Protein AF-A0A7G6WX70-F1 (afdb_monomer_lite)

Sequence (110 aa):
MDLVRRGAGWLLGVSLLALTAWTTVVSFLMPNWFDTSEDCAQTFERADSSGVQVATHWFPPTATCDFGGGDVRHFISPTATVLLTVAMVLIAAARRGRSVLHRPPFLRAR

Secondary structure (DSSP, 8-state):
-HHHHHHHHHHHHHHHHHHHHHHHHHHHHSPPSSSHHHHHHHHTT-S--TT-EEEEEETTEEEEEE-STT-EEESS-HHHHHHHHHHHHHHHHHHHTTTTTT--S-----

Organism: NCBI:txid1544730

pLDDT: mean 82.27, std 14.37, range [45.97, 95.75]

Foldseek 3Di:
DVVVVVVVVVLVVVLVVLVVVLVVVLCVLQADPVCRLVSVCVVVVHPDSPPWDWDADVVLGWIWIDPDPPDIDTSRDPVNSVVSNVSVVVSVVVVVPVVVVPDDPPDDDD

Structure (mmCIF, N/CA/C/O backbone):
data_AF-A0A7G6WX70-F1
#
_entry.id   AF-A0A7G6WX70-F1
#
loop_
_atom_site.group_PDB
_atom_site.id
_atom_site.type_symbol
_atom_site.label_atom_id
_atom_site.label_alt_id
_atom_site.label_comp_id
_atom_site.label_asym_id
_atom_site.label_entity_id
_atom_site.label_seq_id
_atom_site.pdbx_PDB_ins_code
_atom_site.Cartn_x
_atom_site.Cartn_y
_atom_site.Cartn_z
_atom_site.occupancy
_atom_site.B_iso_or_equiv
_atom_site.auth_seq_id
_atom_site.auth_comp_id
_atom_site.auth_asym_id
_atom_site.auth_atom_id
_atom_site.pdbx_PDB_model_num
ATOM 1 N N . MET A 1 1 ? -26.278 8.011 31.533 1.00 56.09 1 MET A N 1
ATOM 2 C CA . MET A 1 1 ? -26.088 7.878 30.065 1.00 56.09 1 MET A CA 1
ATOM 3 C C . MET A 1 1 ? -24.701 8.361 29.612 1.00 56.09 1 MET A C 1
ATOM 5 O O . MET A 1 1 ? -24.229 7.942 28.561 1.00 56.09 1 MET A O 1
ATOM 9 N N . ASP A 1 2 ? -23.999 9.157 30.425 1.00 59.22 2 ASP A N 1
ATOM 10 C CA . ASP A 1 2 ? -22.726 9.806 30.063 1.00 59.22 2 ASP A CA 1
ATOM 11 C C . ASP A 1 2 ?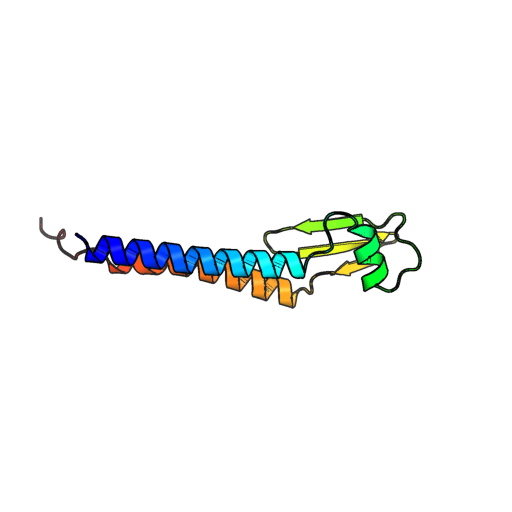 -21.518 8.871 29.946 1.00 59.22 2 ASP A C 1
ATOM 13 O O . ASP A 1 2 ? -20.632 9.112 29.130 1.00 59.22 2 ASP A O 1
ATOM 17 N N . LEU A 1 3 ? -21.491 7.773 30.706 1.00 58.94 3 LEU A N 1
ATOM 18 C CA . LEU A 1 3 ? -20.404 6.785 30.650 1.00 58.94 3 LEU A CA 1
ATOM 19 C C . LEU A 1 3 ? -20.386 6.016 29.319 1.00 58.94 3 LEU A C 1
ATOM 21 O O . LEU A 1 3 ? -19.326 5.827 28.729 1.00 58.94 3 LEU A O 1
ATOM 25 N N . VAL A 1 4 ? -21.563 5.650 28.798 1.00 60.41 4 VAL A N 1
ATOM 26 C CA . VAL A 1 4 ? -21.705 4.981 27.490 1.00 60.41 4 VAL A CA 1
ATOM 27 C C . VAL A 1 4 ? -21.328 5.939 26.355 1.00 60.41 4 VAL A C 1
ATOM 29 O O . VAL A 1 4 ? -20.639 5.552 25.414 1.00 60.41 4 VAL A O 1
ATOM 32 N N . ARG A 1 5 ? -21.709 7.217 26.477 1.00 62.34 5 ARG A N 1
ATOM 33 C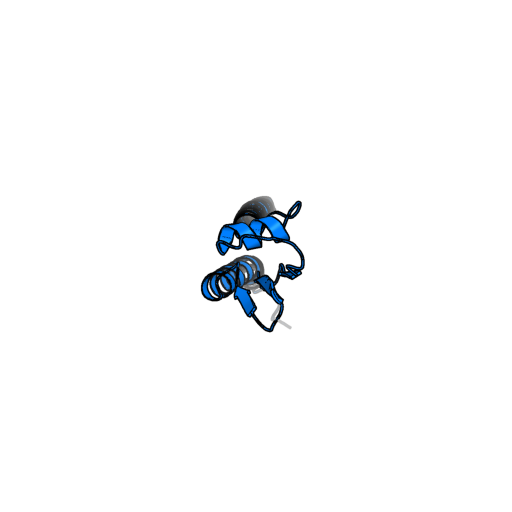 CA . ARG A 1 5 ? -21.412 8.270 25.494 1.00 62.34 5 ARG A CA 1
ATOM 34 C C . ARG A 1 5 ? -19.918 8.628 25.455 1.00 62.34 5 ARG A C 1
ATOM 36 O O . ARG A 1 5 ? -19.357 8.763 24.370 1.00 62.34 5 ARG A O 1
ATOM 43 N N . ARG A 1 6 ? -19.253 8.697 26.618 1.00 63.38 6 ARG A N 1
ATOM 44 C CA . ARG A 1 6 ? -17.788 8.856 26.724 1.00 63.38 6 ARG A CA 1
ATOM 45 C C . ARG A 1 6 ? -17.033 7.649 26.166 1.00 63.38 6 ARG A C 1
ATOM 47 O O . ARG A 1 6 ? -16.075 7.835 25.421 1.00 63.38 6 ARG A O 1
ATOM 54 N N . GLY A 1 7 ? -17.484 6.430 26.473 1.00 63.50 7 GLY A N 1
ATOM 55 C CA . GLY A 1 7 ? -16.881 5.201 25.948 1.00 63.50 7 GLY A CA 1
ATOM 56 C C . GLY A 1 7 ? -16.985 5.092 24.423 1.00 63.50 7 GLY A C 1
ATOM 57 O O . GLY A 1 7 ? -16.007 4.747 23.763 1.00 63.50 7 GLY A O 1
ATOM 58 N N . ALA A 1 8 ? -18.139 5.453 23.854 1.00 70.19 8 ALA A N 1
ATOM 59 C CA . ALA A 1 8 ? -18.342 5.481 22.406 1.00 70.19 8 ALA A CA 1
ATOM 60 C C . ALA A 1 8 ? -17.455 6.529 21.710 1.00 70.19 8 ALA A C 1
ATOM 62 O O . ALA A 1 8 ? -16.827 6.217 20.701 1.00 70.19 8 ALA A O 1
ATOM 63 N N . GLY A 1 9 ? -17.343 7.739 22.272 1.00 76.44 9 GLY A N 1
ATOM 64 C CA . GLY A 1 9 ? -16.468 8.787 21.731 1.00 76.44 9 GLY A CA 1
ATOM 65 C C . GLY A 1 9 ? -14.990 8.386 21.724 1.00 76.44 9 GLY A C 1
ATOM 66 O O . GLY A 1 9 ? -14.299 8.587 20.727 1.00 76.44 9 GLY A O 1
ATOM 67 N N . TRP A 1 10 ? -14.523 7.737 22.793 1.00 81.12 10 TRP A N 1
ATOM 68 C CA . TRP A 1 10 ? -13.147 7.243 22.878 1.00 81.12 10 TRP A CA 1
ATOM 69 C C . TRP A 1 10 ? -12.848 6.144 21.849 1.00 81.12 10 TRP A C 1
ATOM 71 O O . TRP A 1 10 ? -11.828 6.191 21.164 1.00 81.12 10 TRP A O 1
ATOM 81 N N . LEU A 1 11 ? -13.757 5.176 21.688 1.00 78.94 11 LEU A N 1
ATOM 82 C CA . LEU A 1 11 ? -13.595 4.088 20.717 1.00 78.94 11 LEU A CA 1
ATOM 83 C C . LEU A 1 11 ? -13.559 4.594 19.274 1.00 78.94 11 LEU A C 1
ATOM 85 O O . LEU A 1 11 ? -12.767 4.091 18.474 1.00 78.94 11 LEU A O 1
ATOM 89 N N . LEU A 1 12 ? -14.392 5.584 18.946 1.00 83.50 12 LEU A N 1
ATOM 90 C CA . LEU A 1 12 ? -14.377 6.227 17.635 1.00 83.50 12 LEU A CA 1
ATOM 91 C C . LEU A 1 12 ? -13.047 6.944 17.390 1.00 83.50 12 LEU A C 1
ATOM 93 O O . LEU A 1 12 ? -12.455 6.745 16.334 1.00 83.50 12 LEU A O 1
ATOM 97 N N . GLY A 1 13 ? -12.546 7.691 18.378 1.00 87.38 13 GLY A N 1
ATOM 98 C CA . GLY A 1 13 ? -11.257 8.379 18.290 1.00 87.38 13 GLY A CA 1
ATOM 99 C C . GLY A 1 13 ? -10.090 7.418 18.054 1.00 87.38 13 GLY A C 1
ATOM 100 O O . GLY A 1 13 ? -9.356 7.571 17.082 1.00 87.38 13 GLY A O 1
ATOM 101 N N . VAL A 1 14 ? -9.959 6.373 18.878 1.00 89.25 14 VAL A N 1
ATOM 102 C CA . VAL A 1 14 ? -8.887 5.370 18.726 1.00 89.25 14 VAL A CA 1
ATOM 103 C C . VAL A 1 14 ? -8.995 4.640 17.389 1.00 89.25 14 VAL A C 1
ATOM 105 O O . VAL A 1 14 ? -7.993 4.435 16.709 1.00 89.25 14 VAL A O 1
ATOM 108 N N . SER A 1 15 ? -10.210 4.275 16.978 1.00 87.06 15 SER A N 1
ATOM 109 C CA . SER A 1 15 ? -10.426 3.592 15.701 1.00 87.06 15 SER A CA 1
ATOM 110 C C . SER A 1 15 ? -10.107 4.475 14.501 1.00 87.06 15 SER A C 1
ATOM 112 O O . SER A 1 15 ? -9.662 3.961 13.477 1.00 87.06 15 SER A O 1
ATOM 114 N N . LEU A 1 16 ? -10.385 5.775 14.600 1.00 91.69 16 LEU A N 1
ATOM 115 C CA . LEU A 1 16 ? -10.054 6.740 13.564 1.00 91.69 16 LEU A CA 1
ATOM 116 C C . LEU A 1 16 ? -8.539 6.887 13.465 1.00 91.69 16 LEU A C 1
ATOM 118 O O . LEU A 1 16 ? -8.003 6.715 12.383 1.00 91.69 16 LEU A O 1
ATOM 122 N N . LEU A 1 17 ? -7.852 7.090 14.591 1.00 94.50 17 LEU A N 1
ATOM 123 C CA . LEU A 1 17 ? -6.391 7.184 14.627 1.00 94.50 17 LEU A CA 1
ATOM 124 C C . LEU A 1 17 ? -5.718 5.923 14.078 1.00 94.50 17 LEU A C 1
ATOM 126 O O . LEU A 1 17 ? -4.772 6.027 13.304 1.00 94.50 17 LEU A O 1
ATOM 130 N N . ALA A 1 18 ? -6.227 4.739 14.429 1.00 92.62 18 ALA A N 1
ATOM 131 C CA . ALA A 1 18 ? -5.712 3.477 13.911 1.00 92.62 18 ALA A CA 1
ATOM 132 C C . ALA A 1 18 ? -5.906 3.352 12.392 1.00 92.62 18 ALA A C 1
ATOM 134 O O . ALA A 1 18 ? -4.985 2.929 11.697 1.00 92.62 18 ALA A O 1
ATOM 135 N N . LEU A 1 19 ? -7.072 3.752 11.867 1.00 92.00 19 LEU A N 1
ATOM 136 C CA . LEU A 1 19 ? -7.302 3.781 10.421 1.00 92.00 19 LEU A CA 1
ATOM 137 C C . LEU A 1 19 ? -6.411 4.803 9.723 1.00 92.00 19 LEU A C 1
ATOM 139 O O . LEU A 1 19 ? -5.826 4.466 8.704 1.00 92.00 19 LEU A O 1
ATOM 143 N N . THR A 1 20 ? -6.273 6.009 10.272 1.00 95.75 20 THR A N 1
ATOM 144 C CA . THR A 1 20 ? -5.405 7.046 9.708 1.00 95.75 20 THR A CA 1
ATOM 145 C C . THR A 1 20 ? -3.955 6.576 9.671 1.00 95.75 20 THR A C 1
ATOM 147 O O . THR A 1 20 ? -3.295 6.702 8.647 1.00 95.75 20 THR A O 1
ATOM 150 N N . ALA A 1 21 ? -3.461 5.981 10.759 1.00 95.44 21 ALA A N 1
ATOM 151 C CA . ALA A 1 21 ? -2.118 5.414 10.802 1.00 95.44 21 ALA A CA 1
ATOM 152 C C . ALA A 1 21 ? -1.945 4.314 9.747 1.00 95.44 21 ALA A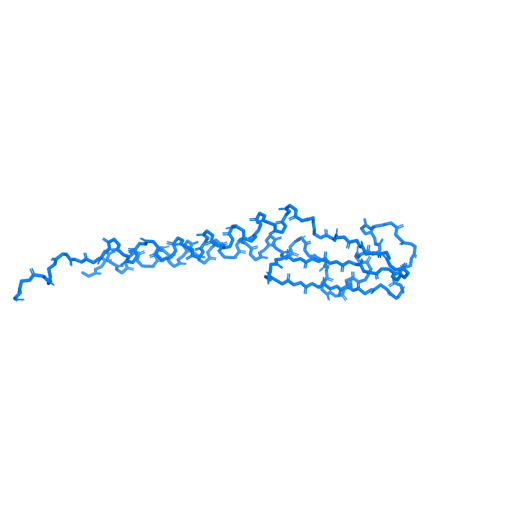 C 1
ATOM 154 O O . ALA A 1 21 ? -0.964 4.324 9.008 1.00 95.44 21 ALA A O 1
ATOM 155 N N . TRP A 1 22 ? -2.922 3.409 9.629 1.00 95.12 22 TRP A N 1
ATOM 156 C CA . TRP A 1 22 ? -2.901 2.358 8.617 1.00 95.12 22 TRP A CA 1
ATOM 157 C C . TRP A 1 22 ? -2.878 2.930 7.194 1.00 95.12 22 TRP A C 1
ATOM 159 O O . TRP A 1 22 ? -2.008 2.553 6.414 1.00 95.12 22 TRP A O 1
ATOM 169 N N . THR A 1 23 ? -3.758 3.884 6.864 1.00 94.12 23 THR A N 1
ATOM 170 C CA . THR A 1 23 ? -3.791 4.508 5.532 1.00 94.12 23 THR A CA 1
ATOM 171 C C . THR A 1 23 ? -2.487 5.219 5.213 1.00 94.12 23 THR A C 1
ATOM 173 O O . THR A 1 23 ? -1.985 5.079 4.107 1.00 94.12 23 THR A O 1
ATOM 176 N N . THR A 1 24 ? -1.904 5.924 6.185 1.00 94.50 24 THR A N 1
ATOM 177 C CA . THR A 1 24 ? -0.622 6.611 6.008 1.00 94.50 24 THR A CA 1
ATOM 178 C C . THR A 1 24 ? 0.489 5.617 5.685 1.00 94.50 24 THR A C 1
ATOM 180 O O . THR A 1 24 ? 1.242 5.838 4.742 1.00 94.50 24 THR A O 1
ATOM 183 N N . VAL A 1 25 ? 0.565 4.495 6.409 1.00 94.44 25 VAL A N 1
ATOM 184 C CA . VAL A 1 25 ? 1.563 3.446 6.140 1.00 94.44 25 VAL A CA 1
ATOM 185 C C . VAL A 1 25 ? 1.365 2.827 4.756 1.00 94.44 25 VAL A C 1
ATOM 187 O O . VAL A 1 25 ? 2.344 2.659 4.037 1.00 94.44 25 VAL A O 1
ATOM 190 N N . VAL A 1 26 ? 0.126 2.514 4.356 1.00 93.06 26 VAL A N 1
ATOM 191 C CA . VAL A 1 26 ? -0.146 1.978 3.010 1.00 93.06 26 VAL A CA 1
ATOM 192 C C . VAL A 1 26 ? 0.273 2.978 1.933 1.00 93.06 26 VAL A C 1
ATOM 194 O O . VAL A 1 26 ? 0.971 2.587 1.003 1.00 93.06 26 VAL A O 1
ATOM 197 N N . SER A 1 27 ? -0.075 4.260 2.085 1.00 90.50 27 SER A N 1
ATOM 198 C CA . SER A 1 27 ? 0.317 5.311 1.141 1.00 90.50 27 SER A CA 1
ATOM 199 C C . SER A 1 27 ? 1.833 5.453 1.013 1.00 90.50 27 SER A C 1
ATOM 201 O O . SER A 1 27 ? 2.318 5.643 -0.093 1.00 90.50 27 SER A O 1
ATOM 203 N N . PHE A 1 28 ? 2.585 5.338 2.114 1.00 90.69 28 PHE A N 1
ATOM 204 C CA . PHE A 1 28 ? 4.053 5.402 2.085 1.00 90.69 28 PHE A CA 1
ATOM 205 C C . PHE A 1 28 ? 4.713 4.195 1.412 1.00 90.69 28 PHE A C 1
ATOM 207 O O . PHE A 1 28 ? 5.860 4.292 0.990 1.00 90.69 28 PHE A O 1
ATOM 214 N N . LEU A 1 29 ? 4.026 3.053 1.357 1.00 90.81 29 LEU A N 1
ATOM 215 C CA . LEU A 1 29 ? 4.534 1.832 0.729 1.00 90.81 29 LEU A CA 1
ATOM 216 C C . LEU A 1 29 ? 4.099 1.690 -0.732 1.00 90.81 29 LEU A C 1
ATOM 218 O O . LEU A 1 29 ? 4.616 0.830 -1.440 1.00 90.81 29 LEU A O 1
ATOM 222 N N . MET A 1 30 ? 3.135 2.492 -1.178 1.00 90.81 30 MET A N 1
ATOM 223 C CA . MET A 1 30 ? 2.712 2.541 -2.571 1.00 90.81 30 MET A CA 1
ATOM 224 C C . MET A 1 30 ? 3.619 3.472 -3.386 1.00 90.81 30 MET A C 1
ATOM 226 O O . MET A 1 30 ? 4.176 4.418 -2.829 1.00 90.81 30 MET A O 1
ATOM 230 N N . PRO A 1 31 ? 3.750 3.232 -4.703 1.00 88.69 31 PRO A N 1
ATOM 231 C CA . PRO A 1 31 ? 4.419 4.177 -5.586 1.00 88.69 31 PRO A CA 1
ATOM 232 C C . PRO A 1 31 ? 3.659 5.507 -5.606 1.00 88.69 31 PRO A C 1
ATOM 234 O O . PRO A 1 31 ? 2.433 5.547 -5.434 1.00 88.69 31 PRO A O 1
ATOM 237 N N . ASN A 1 32 ? 4.383 6.597 -5.837 1.00 87.62 32 ASN A N 1
ATOM 238 C CA . ASN A 1 32 ? 3.824 7.930 -5.948 1.00 87.62 32 ASN A CA 1
ATOM 239 C C . ASN A 1 32 ? 2.744 7.967 -7.035 1.00 87.62 32 ASN A C 1
ATOM 241 O O . ASN A 1 32 ? 2.965 7.584 -8.179 1.00 87.62 32 ASN A O 1
ATOM 245 N N . TRP A 1 33 ? 1.564 8.470 -6.677 1.00 83.31 33 TRP A N 1
ATOM 246 C CA . TRP A 1 33 ? 0.389 8.483 -7.552 1.00 83.31 33 TRP A CA 1
ATOM 247 C C . TRP A 1 33 ? 0.544 9.389 -8.780 1.00 83.31 33 TRP A C 1
ATOM 249 O O . TRP A 1 33 ? -0.202 9.218 -9.742 1.00 83.31 33 TRP A O 1
ATOM 259 N N . PHE A 1 34 ? 1.471 10.350 -8.740 1.00 85.31 34 PHE A N 1
ATOM 260 C CA . PHE A 1 34 ? 1.711 11.274 -9.846 1.00 85.31 34 PHE A CA 1
ATOM 261 C C . PHE A 1 34 ? 2.593 10.642 -10.937 1.00 85.31 34 PHE A C 1
ATOM 263 O O . PHE A 1 34 ? 2.253 10.753 -12.107 1.00 85.31 34 PHE A O 1
ATOM 270 N N . ASP A 1 35 ? 3.631 9.885 -10.556 1.00 88.56 35 ASP A N 1
ATOM 271 C CA . ASP A 1 35 ? 4.610 9.289 -11.483 1.00 88.56 35 ASP A CA 1
ATOM 272 C C . ASP A 1 35 ? 4.920 7.824 -11.132 1.00 88.56 35 ASP A C 1
ATOM 274 O O . ASP A 1 35 ? 6.054 7.434 -10.856 1.00 88.56 35 ASP A O 1
ATOM 278 N N . THR A 1 36 ? 3.887 6.980 -11.127 1.00 89.31 36 THR A N 1
ATOM 279 C CA . THR A 1 36 ? 4.022 5.575 -10.696 1.00 89.31 36 THR A CA 1
ATOM 280 C C . THR A 1 36 ? 5.054 4.771 -11.501 1.00 89.31 36 THR A C 1
ATOM 282 O O . THR A 1 36 ? 5.761 3.936 -10.936 1.00 89.31 36 THR A O 1
ATOM 285 N N . SER A 1 37 ? 5.157 5.010 -12.812 1.00 88.81 37 SER A N 1
ATOM 286 C CA . SER A 1 37 ? 6.091 4.320 -13.710 1.00 88.81 37 SER A CA 1
ATOM 287 C C . SER A 1 37 ? 7.546 4.696 -13.440 1.00 88.81 37 SER A C 1
ATOM 289 O O . SER A 1 37 ? 8.420 3.832 -13.489 1.00 88.81 37 SER A O 1
ATOM 291 N N . GLU A 1 38 ? 7.796 5.966 -13.124 1.00 89.25 38 GLU A N 1
ATOM 292 C CA . GLU A 1 38 ? 9.123 6.487 -12.796 1.00 89.25 38 GLU A CA 1
ATOM 293 C C . GLU A 1 38 ? 9.594 5.948 -11.442 1.00 89.25 38 GLU A C 1
ATOM 295 O O . GLU A 1 38 ? 10.698 5.421 -11.342 1.00 89.25 38 GLU A O 1
ATOM 300 N N . ASP A 1 39 ? 8.723 5.953 -10.430 1.00 89.25 39 ASP A N 1
ATOM 301 C CA . ASP A 1 39 ? 9.016 5.358 -9.120 1.00 89.25 39 ASP A CA 1
ATOM 302 C C . ASP A 1 39 ? 9.335 3.860 -9.225 1.00 89.25 39 ASP A C 1
ATOM 304 O O . ASP A 1 39 ? 10.267 3.363 -8.584 1.00 89.25 39 ASP A O 1
ATOM 308 N N . CYS A 1 40 ? 8.580 3.124 -10.049 1.00 89.38 40 CYS A N 1
ATOM 309 C CA . CYS A 1 40 ? 8.861 1.721 -10.351 1.00 89.38 40 CYS A CA 1
ATOM 310 C C . CYS A 1 40 ? 10.225 1.556 -11.037 1.00 89.38 40 CYS A C 1
ATOM 312 O O . CYS A 1 40 ? 10.993 0.670 -10.657 1.00 89.38 40 CYS A O 1
ATOM 314 N N . ALA A 1 41 ? 10.541 2.392 -12.028 1.00 90.31 41 ALA A N 1
ATOM 315 C CA . ALA A 1 41 ? 11.823 2.338 -12.719 1.00 90.31 41 ALA A CA 1
ATOM 316 C C . ALA A 1 41 ? 12.990 2.628 -11.762 1.00 90.31 41 ALA A C 1
ATOM 318 O O . ALA A 1 41 ? 13.942 1.852 -11.718 1.00 90.31 41 ALA A O 1
ATOM 319 N N . GLN A 1 42 ? 12.880 3.659 -10.922 1.00 91.12 42 GLN A N 1
ATOM 320 C CA . GLN A 1 42 ? 13.903 4.024 -9.939 1.00 91.12 42 GLN A CA 1
ATOM 321 C C . GLN A 1 42 ? 14.093 2.949 -8.864 1.00 91.12 42 GLN A C 1
ATOM 323 O O . GLN A 1 42 ? 15.224 2.573 -8.561 1.00 91.12 42 GLN A O 1
ATOM 328 N N . THR A 1 43 ? 13.001 2.396 -8.330 1.00 89.56 43 THR A N 1
ATOM 329 C CA . THR A 1 43 ? 13.050 1.354 -7.286 1.00 89.56 43 THR A CA 1
ATOM 330 C C . THR A 1 43 ? 13.736 0.072 -7.766 1.00 89.56 43 THR A C 1
ATOM 332 O O . THR A 1 43 ? 14.363 -0.629 -6.972 1.00 89.56 43 THR A O 1
ATOM 335 N N . PHE A 1 44 ? 13.619 -0.248 -9.058 1.00 91.25 44 PHE A N 1
ATOM 336 C CA . PHE A 1 44 ? 14.198 -1.450 -9.664 1.00 91.25 44 PHE A CA 1
ATOM 337 C C . PHE A 1 44 ? 15.378 -1.161 -10.607 1.00 91.25 44 PHE A C 1
ATOM 339 O O . PHE A 1 44 ? 15.727 -2.027 -11.412 1.00 91.25 44 PHE A O 1
ATOM 346 N N . GLU A 1 45 ? 15.988 0.025 -10.494 1.00 87.44 45 GLU A N 1
ATOM 347 C CA . GLU A 1 45 ? 17.188 0.449 -11.236 1.00 87.44 45 GLU A CA 1
ATOM 348 C C . GLU A 1 45 ? 17.061 0.292 -12.768 1.00 87.44 45 GLU A C 1
ATOM 350 O O . GLU A 1 45 ? 17.987 -0.141 -13.459 1.00 87.44 45 GLU A O 1
ATOM 355 N N . ARG A 1 46 ? 15.893 0.627 -13.327 1.00 83.44 46 ARG A N 1
ATOM 356 C CA . ARG A 1 46 ? 15.643 0.623 -14.774 1.00 83.44 46 ARG A CA 1
ATOM 357 C C . ARG A 1 46 ? 15.990 1.970 -15.389 1.00 83.44 46 ARG A C 1
ATOM 359 O O . ARG A 1 46 ? 15.666 3.017 -14.848 1.00 83.44 46 ARG A O 1
ATOM 366 N N . ALA A 1 47 ? 16.631 1.914 -16.555 1.00 75.88 47 ALA A N 1
ATOM 367 C CA . ALA A 1 47 ? 17.060 3.095 -17.300 1.00 75.88 47 ALA A CA 1
ATOM 368 C C . ALA A 1 47 ? 15.908 3.834 -18.001 1.00 75.88 47 ALA A C 1
ATOM 370 O O . ALA A 1 47 ? 16.092 4.977 -18.405 1.00 75.88 47 ALA A O 1
ATOM 371 N N . ASP A 1 48 ? 14.756 3.184 -18.175 1.00 78.31 48 ASP A N 1
ATOM 372 C CA . ASP A 1 48 ? 13.594 3.759 -18.842 1.00 78.31 48 ASP A CA 1
ATOM 373 C C . ASP A 1 48 ? 12.309 3.367 -18.099 1.00 78.31 48 ASP A C 1
ATOM 375 O O . ASP A 1 48 ? 12.145 2.217 -17.678 1.00 78.31 48 ASP A O 1
ATOM 379 N N . SER A 1 49 ? 11.418 4.343 -17.931 1.00 81.44 49 SER A N 1
ATOM 380 C CA . SER A 1 49 ? 10.069 4.184 -17.382 1.00 81.44 49 SER A CA 1
ATOM 381 C C . SER A 1 49 ? 9.011 4.042 -18.484 1.00 81.44 49 SER A C 1
ATOM 383 O O . SER A 1 49 ? 7.834 3.796 -18.192 1.00 81.44 49 SER A O 1
ATOM 385 N N . SER A 1 50 ? 9.413 4.141 -19.758 1.00 81.19 50 SER A N 1
ATOM 386 C CA . SER A 1 50 ? 8.521 3.956 -20.896 1.00 81.19 50 SER A CA 1
ATOM 387 C C . SER A 1 50 ? 7.971 2.524 -20.951 1.00 81.19 50 SER A C 1
ATOM 389 O O . SER A 1 50 ? 8.687 1.529 -20.858 1.00 81.19 50 SER A O 1
ATOM 391 N N . GLY A 1 51 ? 6.644 2.412 -21.054 1.00 81.62 51 GLY A N 1
ATOM 392 C CA . GLY A 1 51 ? 5.953 1.123 -21.143 1.00 81.62 51 GLY A CA 1
ATOM 393 C C . GLY A 1 51 ? 5.766 0.368 -19.822 1.00 81.62 51 GLY A C 1
ATOM 394 O O . GLY A 1 51 ? 5.159 -0.701 -19.853 1.00 81.62 51 GLY A O 1
ATOM 395 N N . VAL A 1 52 ? 6.206 0.909 -18.677 1.00 89.06 52 VAL A N 1
ATOM 396 C CA . VAL A 1 52 ? 5.977 0.287 -17.362 1.00 89.06 52 VAL A CA 1
ATOM 397 C C . VAL A 1 52 ? 4.502 0.388 -16.979 1.00 89.06 52 VAL A C 1
ATOM 399 O O . VAL A 1 52 ? 3.954 1.483 -16.849 1.00 89.06 52 VAL A O 1
ATOM 402 N N . GLN A 1 53 ? 3.858 -0.758 -16.769 1.00 91.12 53 GLN A N 1
ATOM 403 C CA . GLN A 1 53 ? 2.478 -0.832 -16.295 1.00 91.12 53 GLN A CA 1
ATOM 404 C C . GLN A 1 53 ? 2.470 -1.021 -14.782 1.00 91.12 53 GLN A C 1
ATOM 406 O O . GLN A 1 53 ? 3.021 -1.991 -14.260 1.00 91.12 53 GLN A O 1
ATOM 411 N N . VAL A 1 54 ? 1.828 -0.102 -14.064 1.00 92.50 54 VAL A N 1
ATOM 412 C CA . VAL A 1 54 ? 1.733 -0.165 -12.603 1.00 92.50 54 VAL A CA 1
ATOM 413 C C . VAL A 1 54 ? 0.310 -0.507 -12.197 1.00 92.50 54 VAL A C 1
ATOM 415 O O . VAL A 1 54 ? -0.635 0.196 -12.549 1.00 92.50 54 VAL A O 1
ATOM 418 N N . ALA A 1 55 ? 0.156 -1.579 -11.425 1.00 92.19 55 ALA A N 1
ATOM 419 C CA . ALA A 1 55 ? -1.121 -1.960 -10.840 1.00 92.19 55 ALA A CA 1
ATOM 420 C C . ALA A 1 55 ? -1.051 -1.804 -9.323 1.00 92.19 55 ALA A C 1
ATOM 422 O O . ALA A 1 55 ? -0.167 -2.361 -8.670 1.00 92.19 55 ALA A O 1
ATOM 423 N N . THR A 1 56 ? -1.989 -1.045 -8.759 1.00 92.50 56 THR A N 1
ATOM 424 C CA . THR A 1 56 ? -2.119 -0.847 -7.315 1.00 92.50 56 THR A CA 1
ATOM 425 C C . THR A 1 56 ? -3.510 -1.262 -6.851 1.00 92.50 56 THR A C 1
ATOM 427 O O . THR A 1 56 ? -4.523 -0.987 -7.496 1.00 92.50 56 THR A O 1
ATOM 430 N N . HIS A 1 57 ? -3.573 -1.926 -5.701 1.00 91.88 57 HIS A N 1
ATOM 431 C CA . HIS A 1 57 ? -4.825 -2.244 -5.027 1.00 91.88 57 HIS A CA 1
ATOM 432 C C . HIS A 1 57 ? -4.720 -1.863 -3.559 1.00 91.88 57 HIS A C 1
ATOM 434 O O . HIS A 1 57 ? -3.697 -2.086 -2.922 1.00 91.88 57 HIS A O 1
ATOM 440 N N . TRP A 1 58 ? -5.800 -1.314 -3.009 1.00 86.06 58 TRP A N 1
ATOM 441 C CA . TRP A 1 58 ? -5.855 -0.885 -1.609 1.00 86.06 58 TRP A CA 1
ATOM 442 C C . TRP A 1 58 ? -6.253 -2.005 -0.646 1.00 86.06 58 TRP A C 1
ATOM 444 O O . TRP A 1 58 ? -5.923 -1.944 0.538 1.00 86.06 58 TRP A O 1
ATOM 454 N N . PHE A 1 59 ? -6.954 -3.034 -1.130 1.00 89.50 59 PHE A N 1
ATOM 455 C CA . PHE A 1 59 ? -7.338 -4.179 -0.312 1.00 89.50 59 PHE A CA 1
ATOM 456 C C . PHE A 1 59 ? -7.435 -5.476 -1.141 1.00 89.50 59 PHE A C 1
ATOM 458 O O . PHE A 1 59 ? -8.363 -5.6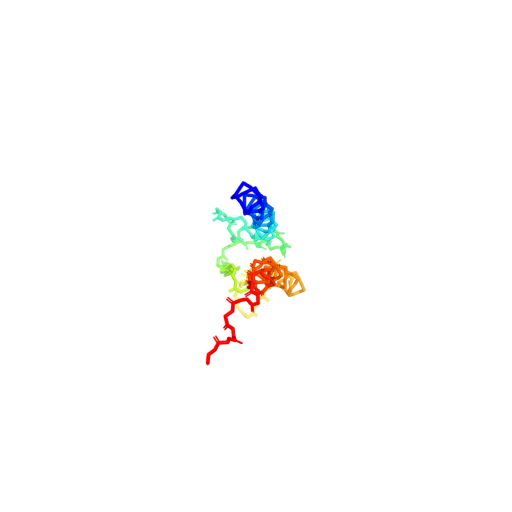02 -1.942 1.00 89.50 59 PHE A O 1
ATOM 465 N N . PRO A 1 60 ? -6.522 -6.448 -0.935 1.00 89.12 60 PRO A N 1
ATOM 466 C CA . PRO A 1 60 ? -5.322 -6.341 -0.099 1.00 89.12 60 PRO A CA 1
ATOM 467 C C . PRO A 1 60 ? -4.335 -5.290 -0.661 1.00 89.12 60 PRO A C 1
ATOM 469 O O . PRO A 1 60 ? -4.260 -5.130 -1.881 1.00 89.12 60 PRO A O 1
ATOM 472 N N . PRO A 1 61 ? -3.596 -4.559 0.199 1.00 91.12 61 PRO A N 1
ATOM 473 C CA . PRO A 1 61 ? -2.65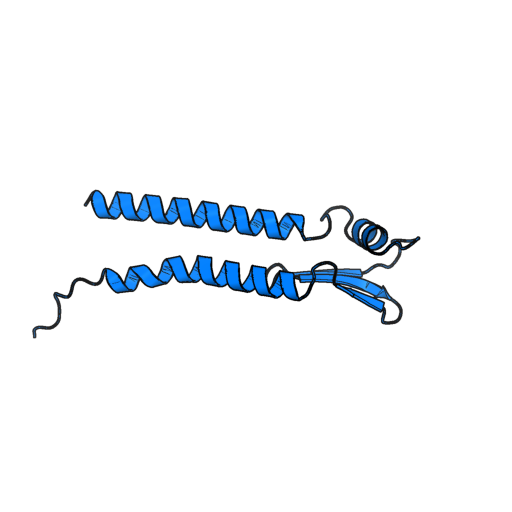8 -3.527 -0.225 1.00 91.12 61 PRO A CA 1
ATOM 474 C C . PRO A 1 61 ? -1.516 -4.153 -1.024 1.00 91.12 61 PRO A C 1
ATOM 476 O O . PRO A 1 61 ? -0.668 -4.860 -0.476 1.00 91.12 61 PRO A O 1
ATOM 479 N N . THR A 1 62 ? -1.525 -3.924 -2.330 1.00 93.69 62 THR A N 1
ATOM 480 C CA . THR A 1 62 ? -0.564 -4.484 -3.283 1.00 93.69 62 THR A CA 1
ATOM 481 C C . THR A 1 62 ? -0.177 -3.427 -4.304 1.00 93.69 62 THR A C 1
ATOM 483 O O . THR A 1 62 ? -0.975 -2.557 -4.651 1.00 93.69 62 THR A O 1
ATOM 486 N N . ALA A 1 63 ? 1.064 -3.505 -4.769 1.00 93.25 63 ALA A N 1
ATOM 487 C CA . ALA A 1 63 ? 1.565 -2.705 -5.872 1.00 93.25 63 ALA A CA 1
ATOM 488 C C . ALA A 1 63 ? 2.549 -3.554 -6.680 1.00 93.25 63 ALA A C 1
ATOM 490 O O . ALA A 1 63 ? 3.459 -4.167 -6.108 1.00 93.25 63 ALA A O 1
ATOM 491 N N . THR A 1 64 ? 2.346 -3.616 -7.990 1.00 93.44 64 THR A N 1
ATOM 492 C CA . THR A 1 64 ? 3.183 -4.373 -8.927 1.00 93.44 64 THR A CA 1
ATOM 493 C C . THR A 1 64 ? 3.579 -3.502 -10.105 1.00 93.44 64 THR A C 1
ATOM 495 O O . THR A 1 64 ? 2.758 -2.730 -10.597 1.00 93.44 64 THR A O 1
ATOM 498 N N . CYS A 1 65 ? 4.810 -3.680 -10.570 1.00 92.50 65 CYS A N 1
ATOM 499 C CA . CYS A 1 65 ? 5.353 -3.056 -11.769 1.00 92.50 65 CYS A CA 1
ATOM 500 C C . CYS A 1 65 ? 5.570 -4.153 -12.818 1.00 92.50 65 CYS A C 1
ATOM 502 O O . CYS A 1 65 ? 6.287 -5.117 -12.547 1.00 92.50 65 CYS A O 1
ATOM 504 N N . ASP A 1 66 ? 4.955 -4.021 -13.987 1.00 93.38 66 ASP A N 1
ATOM 505 C CA . ASP A 1 66 ? 5.179 -4.881 -15.148 1.00 93.38 66 ASP A CA 1
ATOM 506 C C . ASP A 1 66 ? 6.010 -4.110 -16.179 1.00 93.38 66 ASP A C 1
ATOM 508 O O . ASP A 1 66 ? 5.591 -3.065 -16.680 1.00 93.38 66 ASP A O 1
ATOM 512 N N . PHE A 1 67 ? 7.213 -4.614 -16.452 1.00 89.62 67 PHE A N 1
ATOM 513 C CA . PHE A 1 67 ? 8.170 -4.024 -17.390 1.00 89.62 67 PHE A CA 1
ATOM 514 C C . PHE A 1 67 ? 8.027 -4.579 -18.818 1.00 89.62 67 PHE A C 1
ATOM 516 O O . PHE A 1 67 ? 8.826 -4.248 -19.694 1.00 89.62 67 PHE A O 1
ATOM 523 N N . GLY A 1 68 ? 7.026 -5.426 -19.068 1.00 87.69 68 GLY A N 1
ATOM 524 C CA . GLY A 1 68 ? 6.849 -6.136 -20.327 1.00 87.69 68 GLY A CA 1
ATOM 525 C C . GLY A 1 68 ? 7.707 -7.400 -20.420 1.00 87.69 68 GLY A C 1
ATOM 526 O O . GLY A 1 68 ? 8.583 -7.673 -19.601 1.00 87.69 68 GLY A O 1
ATOM 527 N N . GLY A 1 69 ? 7.415 -8.245 -21.414 1.00 84.56 69 GLY A N 1
ATOM 528 C CA . GLY A 1 69 ? 8.154 -9.500 -21.625 1.00 84.56 69 GLY A CA 1
ATOM 529 C C . GLY A 1 69 ? 7.989 -10.545 -20.509 1.00 84.56 69 GLY A C 1
ATOM 530 O O . GLY A 1 69 ? 8.752 -11.506 -20.468 1.00 84.56 69 GLY A O 1
ATOM 531 N N . GLY A 1 70 ? 7.000 -10.374 -19.621 1.00 85.62 70 GLY A N 1
ATOM 532 C CA . GLY A 1 70 ? 6.745 -11.250 -18.471 1.00 85.62 70 GLY A CA 1
ATOM 533 C C . GLY A 1 70 ? 7.507 -10.870 -17.197 1.00 85.62 70 GLY A C 1
ATOM 534 O O . GLY A 1 70 ? 7.443 -11.607 -16.212 1.00 85.62 70 GLY A O 1
ATOM 535 N N . ASP A 1 71 ? 8.216 -9.742 -17.193 1.00 88.00 71 ASP A N 1
ATOM 536 C CA . ASP A 1 71 ? 8.973 -9.266 -16.038 1.00 88.00 71 ASP A CA 1
ATOM 537 C C . ASP A 1 71 ? 8.100 -8.416 -15.106 1.00 88.00 71 ASP A C 1
ATOM 539 O O . ASP A 1 71 ? 8.003 -7.193 -15.229 1.00 88.00 71 ASP A O 1
ATOM 543 N N . VAL A 1 72 ? 7.451 -9.100 -14.162 1.00 90.75 72 VAL A N 1
ATOM 544 C CA . VAL A 1 72 ? 6.590 -8.485 -13.148 1.00 90.75 72 VAL A CA 1
ATOM 545 C C . VAL A 1 72 ? 7.292 -8.491 -11.793 1.00 90.75 72 VAL A C 1
ATOM 547 O O . VAL A 1 72 ? 7.688 -9.539 -11.274 1.00 90.75 72 VAL A O 1
ATOM 550 N N . ARG A 1 73 ? 7.418 -7.312 -11.182 1.00 91.50 73 ARG A N 1
ATOM 551 C CA . ARG A 1 73 ? 8.058 -7.108 -9.877 1.00 91.50 73 ARG A CA 1
ATOM 552 C C . ARG A 1 73 ? 7.056 -6.577 -8.859 1.00 91.50 73 ARG A C 1
ATOM 554 O O . ARG A 1 73 ? 6.228 -5.717 -9.151 1.00 91.50 73 ARG A O 1
ATOM 561 N N . HIS A 1 74 ? 7.149 -7.082 -7.634 1.00 90.94 74 HIS A N 1
ATOM 562 C CA . HIS A 1 74 ? 6.332 -6.621 -6.515 1.00 90.94 74 HIS A CA 1
ATOM 563 C C . HIS A 1 74 ? 6.980 -5.400 -5.863 1.00 90.94 74 HIS A C 1
ATOM 565 O O . HIS A 1 74 ? 8.028 -5.530 -5.234 1.00 90.94 74 HIS A O 1
ATOM 571 N N . PHE A 1 75 ? 6.348 -4.234 -6.006 1.00 89.75 75 PHE A N 1
ATOM 572 C CA . PHE A 1 75 ? 6.773 -2.991 -5.359 1.00 89.75 75 PHE A CA 1
ATOM 573 C C . PHE A 1 75 ? 6.517 -3.059 -3.848 1.00 89.75 75 PHE A C 1
ATOM 575 O O . PHE A 1 75 ? 7.399 -2.786 -3.040 1.00 89.75 75 PHE A O 1
ATOM 582 N N . ILE A 1 76 ? 5.330 -3.538 -3.459 1.00 89.94 76 ILE A N 1
ATOM 583 C CA . ILE A 1 76 ? 5.038 -3.931 -2.075 1.00 89.94 76 ILE A CA 1
ATOM 584 C C . ILE A 1 76 ? 5.351 -5.417 -1.925 1.00 89.94 76 ILE A C 1
ATOM 586 O O . ILE A 1 76 ? 4.796 -6.247 -2.646 1.00 89.94 76 ILE A O 1
ATOM 590 N N . SER A 1 77 ? 6.209 -5.768 -0.964 1.00 90.62 77 SER A N 1
ATOM 591 C CA . SER A 1 77 ? 6.534 -7.169 -0.700 1.00 90.62 77 SER A CA 1
ATOM 592 C C . SER A 1 77 ? 5.290 -7.960 -0.255 1.00 90.62 77 SER A C 1
ATOM 594 O O . SER A 1 77 ? 4.460 -7.442 0.499 1.00 90.62 77 SER A O 1
ATOM 596 N N . PRO A 1 78 ? 5.160 -9.247 -0.634 1.00 90.50 78 PRO A N 1
ATOM 597 C CA . PRO A 1 78 ? 4.019 -10.070 -0.223 1.00 90.50 78 PRO A CA 1
ATOM 598 C C . PRO A 1 78 ? 3.843 -10.144 1.300 1.00 90.50 78 PRO A C 1
ATOM 600 O O . PRO A 1 78 ? 2.724 -10.205 1.808 1.00 90.50 78 PRO A O 1
ATOM 603 N N . THR A 1 79 ? 4.947 -10.098 2.050 1.00 91.81 79 THR A N 1
ATOM 604 C CA . THR A 1 79 ? 4.929 -10.077 3.516 1.00 91.81 79 THR A CA 1
ATOM 605 C C . THR A 1 79 ? 4.320 -8.787 4.058 1.00 91.81 79 THR A C 1
ATOM 607 O O . THR A 1 79 ? 3.480 -8.854 4.956 1.00 91.81 79 THR A O 1
ATOM 610 N N . ALA A 1 80 ? 4.666 -7.626 3.492 1.00 90.75 80 ALA A N 1
ATOM 611 C CA . ALA A 1 80 ? 4.048 -6.354 3.858 1.00 90.75 80 ALA A CA 1
ATOM 612 C C . ALA A 1 80 ? 2.542 -6.360 3.556 1.00 90.75 80 ALA A C 1
ATOM 614 O O . ALA A 1 80 ? 1.749 -5.996 4.424 1.00 90.75 80 ALA A O 1
ATOM 615 N N . THR A 1 81 ? 2.129 -6.867 2.389 1.00 92.56 81 THR A N 1
ATOM 616 C CA . THR A 1 81 ? 0.708 -7.041 2.042 1.00 92.56 81 THR A CA 1
ATOM 617 C C . THR A 1 81 ? -0.041 -7.857 3.094 1.00 92.56 81 THR A C 1
ATOM 619 O O . THR A 1 81 ? -1.108 -7.441 3.557 1.00 92.56 81 THR A O 1
ATOM 622 N N . VAL A 1 82 ? 0.511 -9.003 3.508 1.00 94.69 82 VAL A N 1
ATOM 623 C CA . VAL A 1 82 ? -0.102 -9.862 4.533 1.00 94.69 82 VAL A CA 1
ATOM 624 C C . VAL A 1 82 ? -0.223 -9.117 5.860 1.00 94.69 82 VAL A C 1
ATOM 626 O O . VAL A 1 82 ? -1.312 -9.069 6.434 1.00 94.69 82 VAL A O 1
ATOM 629 N N . LEU A 1 83 ? 0.860 -8.488 6.326 1.00 95.31 83 LEU A N 1
ATOM 630 C CA . LEU A 1 83 ? 0.875 -7.759 7.597 1.00 95.31 83 LEU A CA 1
ATOM 631 C C . LEU A 1 83 ? -0.139 -6.610 7.613 1.00 95.31 83 LEU A C 1
ATOM 633 O O . LEU A 1 83 ? -0.900 -6.473 8.571 1.00 95.31 83 LEU A O 1
ATOM 637 N N . LEU A 1 84 ? -0.202 -5.822 6.541 1.00 93.25 84 LEU A N 1
ATOM 638 C CA . LEU A 1 84 ? -1.137 -4.704 6.423 1.00 93.25 84 LEU A CA 1
ATOM 639 C C . LEU A 1 84 ? -2.589 -5.182 6.331 1.00 93.25 84 LEU A C 1
ATOM 641 O O . LEU A 1 84 ? -3.471 -4.569 6.936 1.00 93.25 84 LEU A O 1
ATOM 645 N N . THR A 1 85 ? -2.846 -6.289 5.632 1.00 94.25 85 THR A N 1
ATOM 646 C CA . THR A 1 85 ? -4.188 -6.889 5.554 1.00 94.25 85 THR A CA 1
ATOM 647 C C . THR A 1 85 ? -4.643 -7.376 6.929 1.00 94.25 85 THR A C 1
ATOM 649 O O . THR A 1 85 ? -5.748 -7.052 7.365 1.00 94.25 85 THR A O 1
ATOM 652 N N . VAL A 1 86 ? -3.778 -8.101 7.649 1.00 93.75 86 VAL A N 1
ATOM 653 C CA . VAL A 1 86 ? -4.055 -8.570 9.015 1.00 93.75 86 VAL A CA 1
ATOM 654 C C . VAL A 1 86 ? -4.293 -7.385 9.951 1.00 93.75 86 VAL A C 1
ATOM 656 O O . VAL A 1 86 ? -5.278 -7.388 10.689 1.00 93.75 86 VAL A O 1
ATOM 659 N N . ALA A 1 87 ? -3.462 -6.342 9.883 1.00 93.31 87 ALA A N 1
ATOM 660 C CA . ALA A 1 87 ? -3.639 -5.132 10.682 1.00 93.31 87 ALA A CA 1
ATOM 661 C C . ALA A 1 87 ? -5.011 -4.477 10.440 1.00 93.31 87 ALA A C 1
ATOM 663 O O . ALA A 1 87 ? -5.717 -4.163 11.401 1.00 93.31 87 ALA A O 1
ATOM 664 N N . MET A 1 88 ? -5.440 -4.346 9.180 1.00 91.81 88 MET A N 1
ATOM 665 C CA . MET A 1 88 ? -6.757 -3.793 8.841 1.00 91.81 88 MET A CA 1
ATOM 666 C C . MET A 1 88 ? -7.904 -4.646 9.398 1.00 91.81 88 MET A C 1
ATOM 668 O O . MET A 1 88 ? -8.859 -4.119 9.977 1.00 91.81 88 MET A O 1
ATOM 672 N N . VAL A 1 89 ? -7.800 -5.974 9.280 1.00 92.00 89 VAL A N 1
ATOM 673 C CA . VAL A 1 89 ? -8.789 -6.907 9.841 1.00 92.00 89 VAL A CA 1
ATOM 674 C C . VAL A 1 89 ? -8.858 -6.786 11.364 1.00 92.00 89 VAL A C 1
ATOM 676 O O . VAL A 1 89 ? -9.959 -6.766 11.912 1.00 92.00 89 VAL A O 1
ATOM 679 N N . LEU A 1 90 ? -7.725 -6.640 12.056 1.00 90.56 90 LEU A N 1
ATOM 680 C CA . LEU A 1 90 ? -7.690 -6.443 13.509 1.00 90.56 90 LEU A CA 1
ATOM 681 C C . LEU A 1 90 ? -8.336 -5.116 13.928 1.00 90.56 90 LEU A C 1
ATOM 683 O O . LEU A 1 90 ? -9.135 -5.103 14.868 1.00 90.56 90 LEU A O 1
ATOM 687 N N . ILE A 1 91 ? -8.068 -4.022 13.205 1.00 88.50 91 ILE A N 1
ATOM 688 C CA . ILE A 1 91 ? -8.719 -2.721 13.435 1.00 88.50 91 ILE A CA 1
ATOM 689 C C . ILE A 1 91 ? -10.241 -2.849 13.261 1.00 88.50 91 ILE A C 1
ATOM 691 O O . ILE A 1 91 ? -11.012 -2.357 14.090 1.00 88.50 91 ILE A O 1
ATOM 695 N N . ALA A 1 92 ? -10.692 -3.556 12.221 1.00 87.06 92 ALA A N 1
ATOM 696 C CA . ALA A 1 92 ? -12.112 -3.798 11.976 1.00 87.06 92 ALA A CA 1
ATOM 697 C C . ALA A 1 92 ? -12.752 -4.714 13.040 1.00 87.06 92 ALA A C 1
ATOM 699 O O . ALA A 1 92 ? -13.861 -4.445 13.513 1.00 87.06 92 ALA A O 1
ATOM 700 N N . ALA A 1 93 ? -12.060 -5.776 13.459 1.00 86.56 93 ALA A N 1
ATOM 701 C CA . ALA A 1 93 ? -12.539 -6.738 14.452 1.00 86.56 93 ALA A CA 1
ATOM 702 C C . ALA A 1 93 ? -12.644 -6.125 15.856 1.00 86.56 93 ALA A C 1
ATOM 704 O O . ALA A 1 93 ? -13.624 -6.380 16.566 1.00 86.56 93 ALA A O 1
ATOM 705 N N . ALA A 1 94 ? -11.702 -5.252 16.229 1.00 80.75 94 ALA A N 1
ATOM 706 C CA . ALA A 1 94 ? -11.725 -4.522 17.496 1.00 80.75 94 ALA A CA 1
ATOM 707 C C . ALA A 1 94 ? -13.009 -3.691 17.674 1.00 80.75 94 ALA A C 1
ATOM 709 O O . ALA A 1 94 ? -13.486 -3.526 18.800 1.00 80.75 94 ALA A O 1
ATOM 710 N N . ARG A 1 95 ? -13.630 -3.238 16.572 1.00 70.25 95 ARG A N 1
ATOM 711 C CA . ARG A 1 95 ? -14.931 -2.551 16.612 1.00 70.25 95 ARG A CA 1
ATOM 712 C C . ARG A 1 95 ? -16.101 -3.483 16.931 1.00 70.25 95 ARG A C 1
ATOM 714 O O . ARG A 1 95 ? -17.039 -3.053 17.594 1.00 70.25 95 ARG A O 1
ATOM 721 N N . ARG A 1 96 ? -16.070 -4.742 16.473 1.00 62.88 96 ARG A N 1
ATOM 722 C CA . ARG A 1 96 ? -17.181 -5.705 16.637 1.00 62.88 96 ARG A CA 1
ATOM 723 C C . ARG A 1 96 ? -17.145 -6.470 17.960 1.00 62.88 96 ARG A C 1
ATOM 725 O O . ARG A 1 96 ? -18.203 -6.739 18.526 1.00 62.88 96 ARG A O 1
ATOM 732 N N . GLY A 1 97 ? -15.960 -6.797 18.479 1.00 55.16 97 GLY A N 1
ATOM 733 C CA . GLY A 1 97 ? -15.814 -7.657 19.665 1.00 55.16 97 GLY A CA 1
ATOM 734 C C . GLY A 1 97 ? -16.462 -7.116 20.948 1.00 55.16 97 GLY A C 1
ATOM 735 O O . GLY A 1 97 ? -16.827 -7.891 21.828 1.00 55.16 97 GLY A O 1
ATOM 736 N N . ARG A 1 98 ? -16.672 -5.797 21.059 1.00 52.50 98 ARG A N 1
ATOM 737 C CA . ARG A 1 98 ? -17.215 -5.175 22.281 1.00 52.50 98 ARG A CA 1
ATOM 738 C C . ARG A 1 98 ? -18.723 -4.890 22.233 1.00 52.50 98 ARG A C 1
ATOM 740 O O . ARG A 1 98 ? -19.325 -4.700 23.285 1.00 52.50 98 ARG A O 1
ATOM 747 N N . SER A 1 99 ? -19.354 -4.945 21.056 1.00 51.84 99 SER A N 1
ATOM 748 C CA . SER A 1 99 ? -20.820 -4.854 20.914 1.00 51.84 99 SER A CA 1
ATOM 749 C C . SER A 1 99 ? -21.540 -6.073 21.503 1.00 51.84 99 SER A C 1
ATOM 751 O O . SER A 1 99 ? -22.679 -5.964 21.945 1.00 51.84 99 SER A O 1
ATOM 753 N N . VAL A 1 100 ? -20.868 -7.227 21.546 1.00 51.94 100 VAL A N 1
ATOM 754 C CA . VAL A 1 100 ? -21.416 -8.477 22.100 1.00 51.94 100 VAL A CA 1
ATOM 755 C C . VAL A 1 100 ? -21.324 -8.511 23.632 1.00 51.94 100 VAL A C 1
ATOM 757 O O . VAL A 1 100 ? -22.217 -9.047 24.282 1.00 51.94 100 VAL A O 1
ATOM 760 N N . LEU A 1 101 ? -20.307 -7.877 24.227 1.00 50.97 101 LEU A N 1
ATOM 761 C CA . LEU A 1 101 ? -20.087 -7.884 25.682 1.00 50.97 101 LEU A CA 1
ATOM 762 C C . LEU A 1 101 ? -21.012 -6.918 26.451 1.00 50.97 101 LEU A C 1
ATOM 764 O O . LEU A 1 101 ? -21.109 -6.985 27.672 1.00 50.97 101 LEU A O 1
ATOM 768 N N . HIS A 1 102 ? -21.714 -6.028 25.747 1.00 49.59 102 HIS A N 1
ATOM 769 C CA . HIS A 1 102 ? -22.653 -5.068 26.335 1.00 49.59 102 HIS A CA 1
ATOM 770 C C . HIS A 1 102 ? -24.123 -5.400 26.037 1.00 49.59 102 HIS A C 1
ATOM 772 O O . HIS A 1 102 ? -24.972 -4.511 26.032 1.00 49.59 102 HIS A O 1
ATOM 778 N N . ARG A 1 103 ? -24.452 -6.682 25.815 1.00 48.75 103 ARG A N 1
ATOM 779 C CA . ARG A 1 103 ? -25.841 -7.144 25.922 1.00 48.75 103 ARG A CA 1
ATOM 780 C C . ARG A 1 103 ? -26.173 -7.313 27.411 1.00 48.75 103 ARG A C 1
ATOM 782 O O . ARG A 1 103 ? -25.624 -8.222 28.032 1.00 48.75 103 ARG A O 1
ATOM 789 N N . PRO A 1 104 ? -27.030 -6.466 28.011 1.00 45.97 104 PRO A N 1
ATOM 790 C CA . PRO A 1 104 ? -27.512 -6.732 29.358 1.00 45.97 104 PRO A CA 1
ATOM 791 C C . PRO A 1 104 ? -28.251 -8.084 29.362 1.00 45.97 104 PRO A C 1
ATOM 793 O O . PRO A 1 104 ? -29.025 -8.349 28.440 1.00 45.97 104 PRO A O 1
ATOM 796 N N . PRO A 1 105 ? -28.055 -8.942 30.378 1.00 52.22 105 PRO A N 1
ATOM 797 C CA . PRO A 1 105 ? -28.675 -10.269 30.456 1.00 52.22 105 PRO A CA 1
ATOM 798 C C . PRO A 1 105 ? -30.189 -10.240 30.747 1.00 52.22 105 PRO A C 1
ATOM 800 O O . PRO A 1 105 ? -30.798 -11.278 30.991 1.00 52.22 105 PRO A O 1
ATOM 803 N N . PHE A 1 106 ? -30.836 -9.077 30.711 1.00 56.91 106 PHE A N 1
ATOM 804 C CA . PHE A 1 106 ? -32.241 -8.925 31.074 1.00 56.91 106 PHE A CA 1
ATOM 805 C C . PHE A 1 106 ? -33.144 -8.959 29.846 1.00 56.91 106 PHE A C 1
ATOM 807 O O . PHE A 1 106 ? -33.597 -7.916 29.396 1.00 56.91 106 PHE A O 1
ATOM 814 N N . LEU A 1 107 ? -33.371 -10.155 29.300 1.00 54.41 107 LEU A N 1
ATOM 815 C CA . LEU A 1 107 ? -34.602 -10.550 28.589 1.00 54.41 107 LEU A CA 1
ATOM 816 C C . LEU A 1 107 ? -34.500 -12.034 28.202 1.00 54.41 107 LEU A C 1
ATOM 818 O O . LEU A 1 107 ? -34.435 -12.412 27.035 1.00 54.41 107 LEU A O 1
ATOM 822 N N . ARG A 1 108 ? -34.456 -12.899 29.218 1.00 52.12 108 ARG A N 1
ATOM 823 C CA . ARG A 1 108 ? -34.7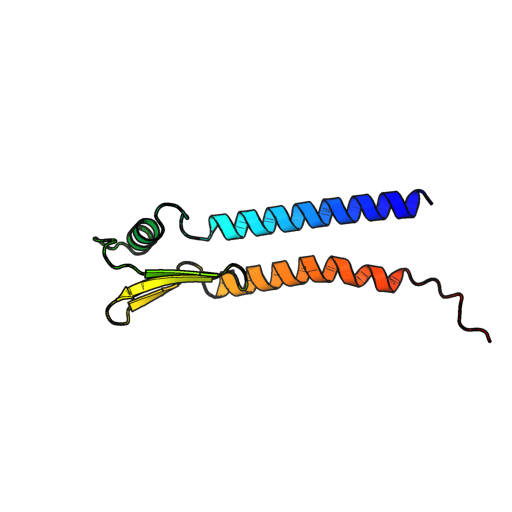58 -14.327 29.065 1.00 52.12 108 ARG A CA 1
ATOM 824 C C . ARG A 1 108 ? -35.599 -14.796 30.251 1.00 52.12 108 ARG A C 1
ATOM 826 O O . ARG A 1 108 ? -35.167 -15.596 31.066 1.00 52.12 108 ARG A O 1
ATOM 833 N N . ALA A 1 109 ? -36.785 -14.212 30.368 1.00 59.12 109 ALA A N 1
ATOM 834 C CA . ALA A 1 109 ? -37.857 -14.720 31.211 1.00 59.12 109 ALA A CA 1
ATOM 835 C C . ALA A 1 109 ? -39.194 -14.306 30.589 1.00 59.12 109 ALA A C 1
ATOM 837 O O . ALA A 1 109 ? -39.680 -13.201 30.826 1.00 59.12 109 ALA A O 1
ATOM 838 N N . ARG A 1 110 ? -39.724 -15.176 29.732 1.00 52.03 110 ARG A N 1
ATOM 839 C CA . ARG A 1 110 ? -41.138 -15.545 29.629 1.00 52.03 110 ARG A CA 1
ATOM 840 C C . ARG A 1 110 ? -41.237 -16.800 28.778 1.00 52.03 110 ARG A C 1
ATOM 842 O O . ARG A 1 110 ? -40.511 -16.855 27.761 1.00 52.03 110 ARG A O 1
#

Radius of gyration: 21.27 Å; chains: 1; bounding box: 58×27×53 Å